Protein AF-A0A9P3EM63-F1 (afdb_monomer_lite)

Structure (mmCIF, N/CA/C/O backbone):
data_AF-A0A9P3EM63-F1
#
_entry.id   AF-A0A9P3EM63-F1
#
loop_
_atom_site.group_PDB
_atom_site.id
_atom_site.type_symbol
_atom_site.label_atom_id
_atom_site.label_alt_id
_atom_site.label_comp_id
_atom_site.label_asym_id
_atom_site.label_entity_id
_atom_site.label_seq_id
_atom_site.pdbx_PDB_ins_code
_atom_site.Cartn_x
_atom_site.Cartn_y
_atom_site.Cartn_z
_atom_site.occupancy
_atom_site.B_iso_or_equiv
_atom_site.auth_seq_id
_atom_site.auth_comp_id
_atom_site.auth_asym_id
_atom_site.auth_atom_id
_atom_site.pdbx_PDB_model_num
ATOM 1 N N . MET A 1 1 ? 20.755 9.469 16.192 1.00 42.69 1 MET A N 1
ATOM 2 C CA . MET A 1 1 ? 20.057 8.188 16.418 1.00 42.69 1 MET A CA 1
ATOM 3 C C . MET A 1 1 ? 18.605 8.365 15.975 1.00 42.69 1 MET A C 1
ATOM 5 O O . MET A 1 1 ? 18.110 9.478 16.122 1.00 42.69 1 MET A O 1
ATOM 9 N N . ASN A 1 2 ? 17.963 7.277 15.513 1.00 38.62 2 ASN A N 1
ATOM 10 C CA . ASN A 1 2 ? 16.516 7.096 15.253 1.00 38.62 2 ASN A CA 1
ATOM 11 C C . ASN A 1 2 ? 16.095 7.584 13.848 1.00 38.62 2 ASN A C 1
ATOM 13 O O . ASN A 1 2 ? 16.162 8.772 13.577 1.00 38.62 2 ASN A O 1
ATOM 17 N N . THR A 1 3 ? 15.704 6.723 12.907 1.00 38.31 3 THR A N 1
ATOM 18 C CA . THR A 1 3 ? 14.512 5.869 12.982 1.00 38.31 3 THR A CA 1
ATOM 19 C C . THR A 1 3 ? 14.756 4.480 12.390 1.00 38.31 3 THR A C 1
ATOM 21 O O . THR A 1 3 ? 15.205 4.316 11.262 1.00 38.31 3 THR A O 1
ATOM 24 N N . THR A 1 4 ? 14.441 3.461 13.182 1.00 48.31 4 THR A N 1
ATOM 25 C CA . THR A 1 4 ? 14.334 2.070 12.754 1.00 48.31 4 THR A CA 1
ATOM 26 C C . THR A 1 4 ? 13.186 1.971 11.752 1.00 48.31 4 THR A C 1
ATOM 28 O O . THR A 1 4 ? 12.022 1.926 12.152 1.00 48.31 4 THR A O 1
ATOM 31 N N . THR A 1 5 ? 13.492 1.946 10.453 1.00 49.50 5 THR A N 1
ATOM 32 C CA . THR A 1 5 ? 12.625 1.265 9.487 1.00 49.50 5 THR A CA 1
ATOM 33 C C . THR A 1 5 ? 12.483 -0.145 10.031 1.00 49.50 5 THR A C 1
ATOM 35 O O . THR A 1 5 ? 13.469 -0.872 10.116 1.00 49.50 5 THR A O 1
ATOM 38 N N . GLN A 1 6 ? 11.306 -0.471 10.561 1.00 48.72 6 GLN A N 1
ATOM 39 C CA . GLN A 1 6 ? 11.001 -1.814 11.030 1.00 48.72 6 GLN A CA 1
ATOM 40 C C . GLN A 1 6 ? 11.417 -2.786 9.926 1.00 48.72 6 GLN A C 1
ATOM 42 O O . GLN A 1 6 ? 10.906 -2.689 8.812 1.00 48.72 6 GLN A O 1
ATOM 47 N N . ASP A 1 7 ? 12.362 -3.663 10.255 1.00 51.38 7 ASP A N 1
ATOM 48 C CA . ASP A 1 7 ? 12.856 -4.793 9.467 1.00 51.38 7 ASP A CA 1
ATOM 49 C C . ASP A 1 7 ? 11.719 -5.823 9.339 1.00 51.38 7 ASP A C 1
ATOM 51 O O . ASP A 1 7 ? 11.736 -6.914 9.904 1.00 51.38 7 ASP A O 1
ATOM 55 N N . ARG A 1 8 ? 10.604 -5.392 8.741 1.00 58.69 8 ARG A N 1
ATOM 56 C CA . ARG A 1 8 ? 9.505 -6.273 8.386 1.00 58.69 8 ARG A CA 1
ATOM 57 C C . ARG A 1 8 ? 9.873 -6.876 7.038 1.00 58.69 8 ARG A C 1
ATOM 59 O O . ARG A 1 8 ? 10.181 -6.112 6.119 1.00 58.69 8 ARG A O 1
ATOM 66 N N . PRO A 1 9 ? 9.850 -8.212 6.908 1.00 75.00 9 PRO A N 1
ATOM 67 C CA . PRO A 1 9 ? 10.058 -8.834 5.613 1.00 75.00 9 PRO A CA 1
ATOM 68 C C . PRO A 1 9 ? 9.038 -8.260 4.630 1.00 75.00 9 PRO A C 1
ATOM 70 O O . PRO A 1 9 ? 7.884 -8.016 5.000 1.00 75.00 9 PRO A O 1
ATOM 73 N N . LEU A 1 10 ? 9.479 -8.016 3.394 1.00 84.56 10 LEU A N 1
ATOM 74 C CA . LEU A 1 10 ? 8.574 -7.605 2.326 1.00 84.56 10 LEU A CA 1
ATOM 75 C C . LEU A 1 10 ? 7.414 -8.611 2.235 1.00 84.56 10 LEU A C 1
ATOM 77 O O . LEU A 1 10 ? 7.639 -9.810 2.450 1.00 84.56 10 LEU A O 1
ATOM 81 N N . PRO A 1 11 ? 6.182 -8.152 1.938 1.00 92.25 11 PRO A N 1
ATOM 82 C CA . PRO A 1 11 ? 5.064 -9.065 1.767 1.00 92.25 11 PRO A CA 1
ATOM 83 C C . PRO A 1 11 ? 5.364 -10.067 0.647 1.00 92.25 11 PRO A C 1
ATOM 85 O O . PRO A 1 11 ? 6.245 -9.857 -0.191 1.00 92.25 11 PRO A O 1
ATOM 88 N N . LYS A 1 12 ? 4.627 -11.180 0.624 1.00 94.19 12 LYS A N 1
ATOM 89 C CA . LYS A 1 12 ? 4.764 -12.171 -0.444 1.00 94.19 12 LYS A CA 1
ATOM 90 C C . LYS A 1 12 ? 4.579 -11.483 -1.801 1.00 94.19 12 LYS A C 1
ATOM 92 O O . LYS A 1 12 ? 3.589 -10.787 -2.007 1.00 94.19 12 LYS A O 1
ATOM 97 N N . SER A 1 13 ? 5.544 -11.670 -2.696 1.00 95.25 13 SER A N 1
ATOM 98 C CA . SER A 1 13 ? 5.484 -11.133 -4.053 1.00 95.25 13 SER A CA 1
ATOM 99 C C . SER A 1 13 ? 4.601 -12.021 -4.928 1.00 95.25 13 SER A C 1
ATOM 101 O O . SER A 1 13 ? 4.688 -13.250 -4.875 1.00 95.25 13 SER A O 1
ATOM 103 N N . TYR A 1 14 ? 3.736 -11.374 -5.693 1.00 95.62 14 TYR A N 1
ATOM 104 C CA . TYR A 1 14 ? 2.782 -11.952 -6.627 1.00 95.62 14 TYR A CA 1
ATOM 105 C C . TYR A 1 14 ? 3.087 -11.553 -8.072 1.00 95.62 14 TYR A C 1
ATOM 107 O O . TYR A 1 14 ? 2.782 -12.317 -8.984 1.00 95.62 14 TYR A O 1
ATOM 115 N N . MET A 1 15 ? 3.740 -10.409 -8.272 1.00 94.19 15 MET A N 1
ATOM 116 C CA . MET A 1 15 ? 4.127 -9.930 -9.591 1.00 94.19 15 MET A CA 1
ATOM 117 C C . MET A 1 15 ? 5.454 -10.573 -10.055 1.00 94.19 15 MET A C 1
ATOM 119 O O . MET A 1 15 ? 6.436 -10.559 -9.294 1.00 94.19 15 MET A O 1
ATOM 123 N N . PRO A 1 16 ? 5.534 -11.101 -11.294 1.00 93.06 16 PRO A N 1
ATOM 124 C CA . PRO A 1 16 ? 6.780 -11.579 -11.896 1.00 93.06 16 PRO A CA 1
ATOM 125 C C . PRO A 1 16 ? 7.863 -10.494 -11.942 1.00 93.06 16 PRO A C 1
ATOM 127 O O . PRO A 1 16 ? 7.569 -9.309 -12.088 1.00 93.06 16 PRO A O 1
ATOM 130 N N . GLU A 1 17 ? 9.139 -10.877 -11.832 1.00 91.81 17 GLU A N 1
ATOM 131 C CA . GLU A 1 17 ? 10.244 -9.902 -11.855 1.00 91.81 17 GLU A CA 1
ATOM 132 C C . GLU A 1 17 ? 10.368 -9.171 -13.198 1.00 91.81 17 GLU A C 1
ATOM 134 O O . GLU A 1 17 ? 10.737 -7.999 -13.221 1.00 91.81 17 GLU A O 1
ATOM 139 N N . GLU A 1 18 ? 10.027 -9.836 -14.303 1.00 93.75 18 GLU A N 1
ATOM 140 C CA . GLU A 1 18 ? 10.061 -9.251 -15.647 1.00 93.75 18 GLU A CA 1
ATOM 141 C C . GLU A 1 18 ? 9.073 -8.089 -15.811 1.00 93.75 18 GLU A C 1
ATOM 143 O O . GLU A 1 18 ? 9.422 -7.068 -16.404 1.00 93.75 18 GLU A O 1
ATOM 148 N N . ASP A 1 19 ? 7.893 -8.189 -15.194 1.00 92.69 19 ASP A N 1
ATOM 149 C CA . ASP A 1 19 ? 6.852 -7.165 -15.293 1.00 92.69 19 ASP A CA 1
ATOM 150 C C . ASP A 1 19 ? 7.204 -5.904 -14.490 1.00 92.69 19 ASP A C 1
ATOM 152 O O . ASP A 1 19 ? 6.690 -4.823 -14.764 1.00 92.69 19 ASP A O 1
ATOM 156 N N . LYS A 1 20 ? 8.115 -6.010 -13.515 1.00 93.75 20 LYS A N 1
ATOM 157 C CA . LYS A 1 20 ? 8.564 -4.880 -12.680 1.00 93.75 20 LYS A CA 1
ATOM 158 C C . LYS A 1 20 ? 9.553 -3.969 -13.407 1.00 93.75 20 LYS A C 1
ATOM 160 O O . LYS A 1 20 ? 9.813 -2.850 -12.952 1.00 93.75 20 LYS A O 1
ATOM 165 N N . ILE A 1 21 ? 10.147 -4.431 -14.509 1.00 94.44 21 ILE A N 1
ATOM 166 C CA . ILE A 1 21 ? 11.209 -3.710 -15.214 1.00 94.44 21 ILE A CA 1
ATOM 167 C C . ILE A 1 21 ? 10.657 -2.400 -15.788 1.00 94.44 21 ILE A C 1
ATOM 169 O O . ILE A 1 21 ? 9.714 -2.377 -16.571 1.00 94.44 21 ILE A O 1
ATOM 173 N N . GLY A 1 22 ? 11.279 -1.280 -15.411 1.00 93.06 22 GLY A N 1
ATOM 174 C CA . GLY A 1 22 ? 10.886 0.055 -15.875 1.00 93.06 22 GLY A CA 1
ATOM 175 C C . GLY A 1 22 ? 9.711 0.678 -15.114 1.00 93.06 22 GLY A C 1
ATOM 176 O O . GLY A 1 22 ? 9.359 1.825 -15.390 1.00 93.06 22 GLY A O 1
ATOM 177 N N . MET A 1 23 ? 9.134 -0.023 -14.134 1.00 95.12 23 MET A N 1
ATOM 178 C CA . MET A 1 23 ? 8.110 0.531 -13.253 1.00 95.12 23 MET A CA 1
ATOM 179 C C . MET A 1 23 ? 8.730 1.316 -12.097 1.00 95.12 23 MET A C 1
ATOM 181 O O . MET A 1 23 ? 9.822 1.016 -11.614 1.00 95.12 23 MET A O 1
ATOM 185 N N . SER A 1 24 ? 8.008 2.328 -11.614 1.00 96.12 24 SER A N 1
ATOM 186 C CA . SER A 1 24 ? 8.373 2.976 -10.357 1.00 96.12 24 SER A CA 1
ATOM 187 C C . SER A 1 24 ? 8.083 2.045 -9.179 1.00 96.12 24 SER A C 1
ATOM 189 O O . SER A 1 24 ? 7.165 1.226 -9.230 1.00 96.12 24 SER A O 1
ATOM 191 N N . GLN A 1 25 ? 8.814 2.216 -8.077 1.00 95.00 25 GLN A N 1
ATOM 192 C CA . GLN A 1 25 ? 8.604 1.416 -6.869 1.00 95.00 25 GLN A CA 1
ATOM 193 C C . GLN A 1 25 ? 7.157 1.499 -6.356 1.00 95.00 25 GLN A C 1
ATOM 195 O O . GLN A 1 25 ? 6.584 0.491 -5.948 1.00 95.00 25 GLN A O 1
ATOM 200 N N . ASN A 1 26 ? 6.551 2.689 -6.426 1.00 95.62 26 ASN A N 1
ATOM 201 C CA . ASN A 1 26 ? 5.162 2.884 -6.027 1.00 95.62 26 ASN A CA 1
ATOM 202 C C . ASN A 1 26 ? 4.181 2.134 -6.942 1.00 95.62 26 ASN A C 1
ATOM 204 O O . ASN A 1 26 ? 3.205 1.558 -6.468 1.00 95.62 26 ASN A O 1
ATOM 208 N N . ALA A 1 27 ? 4.452 2.111 -8.252 1.00 95.19 27 ALA A N 1
ATOM 209 C CA . ALA A 1 27 ? 3.644 1.349 -9.196 1.00 95.19 27 ALA A CA 1
ATOM 210 C C . ALA A 1 27 ? 3.759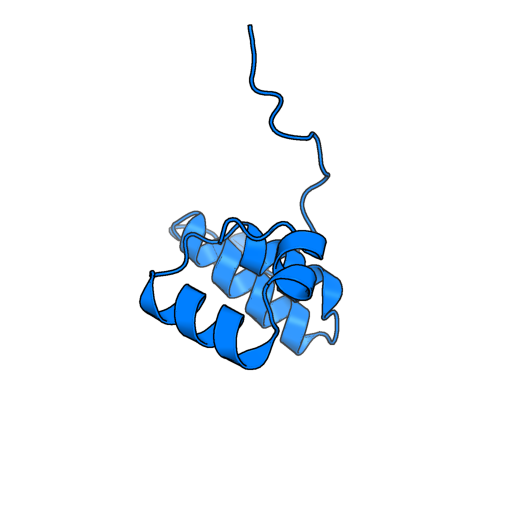 -0.160 -8.931 1.00 95.19 27 ALA A C 1
ATOM 212 O O . ALA A 1 27 ? 2.743 -0.846 -8.940 1.00 95.19 27 ALA A O 1
ATOM 213 N N . ILE A 1 28 ? 4.961 -0.654 -8.608 1.00 96.94 28 ILE A N 1
ATOM 214 C CA . ILE A 1 28 ? 5.171 -2.052 -8.209 1.00 96.94 28 ILE A CA 1
ATOM 215 C C . ILE A 1 28 ? 4.338 -2.379 -6.965 1.00 96.94 28 ILE A C 1
ATOM 217 O O . ILE A 1 28 ? 3.609 -3.360 -6.981 1.00 96.94 28 ILE A O 1
ATOM 221 N N . TYR A 1 29 ? 4.365 -1.550 -5.917 1.00 96.19 29 TYR A N 1
ATOM 222 C CA . TYR A 1 29 ? 3.561 -1.796 -4.711 1.00 96.19 29 TYR A CA 1
ATOM 223 C C . TYR A 1 29 ? 2.054 -1.823 -4.993 1.00 96.19 29 TYR A C 1
ATOM 225 O O . TYR A 1 29 ? 1.345 -2.677 -4.465 1.00 96.19 29 TYR A O 1
ATOM 233 N N . ALA A 1 30 ? 1.558 -0.925 -5.846 1.00 95.62 30 ALA A N 1
ATOM 234 C CA . ALA A 1 30 ? 0.151 -0.915 -6.236 1.00 95.62 30 ALA A CA 1
ATOM 235 C C . ALA A 1 30 ? -0.244 -2.164 -7.049 1.00 95.62 30 ALA A C 1
ATOM 237 O O . ALA A 1 30 ? -1.320 -2.720 -6.822 1.00 95.62 30 ALA A O 1
ATOM 238 N N . CYS A 1 31 ? 0.617 -2.623 -7.963 1.00 96.62 31 CYS A N 1
ATOM 239 C CA . CYS A 1 31 ? 0.391 -3.836 -8.751 1.00 96.62 31 CYS A CA 1
ATOM 240 C C . CYS A 1 31 ? 0.478 -5.103 -7.896 1.00 96.62 31 CYS A C 1
ATOM 242 O O . CYS A 1 31 ? -0.434 -5.918 -7.940 1.00 96.62 31 CYS A O 1
ATOM 244 N N . GLU A 1 32 ? 1.489 -5.222 -7.037 1.00 97.69 32 GLU A N 1
ATOM 245 C CA . GLU A 1 32 ? 1.622 -6.326 -6.080 1.00 97.69 32 GLU A CA 1
ATOM 246 C C . GLU A 1 32 ? 0.398 -6.421 -5.155 1.00 97.69 32 GLU A C 1
ATOM 248 O O . GLU A 1 32 ? -0.104 -7.512 -4.884 1.00 97.69 32 GLU A O 1
ATOM 253 N N . ALA A 1 33 ? -0.148 -5.278 -4.719 1.00 96.75 33 ALA A N 1
ATOM 254 C CA . ALA A 1 33 ? -1.387 -5.250 -3.949 1.00 96.75 33 ALA A CA 1
ATOM 255 C C . ALA A 1 33 ? -2.589 -5.775 -4.754 1.00 96.75 33 ALA A C 1
ATOM 257 O 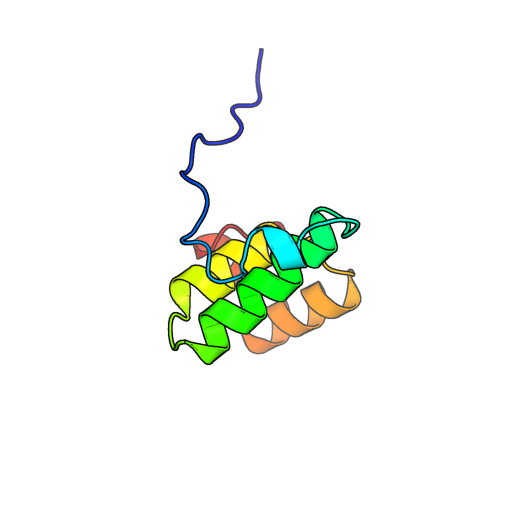O . ALA A 1 33 ? -3.432 -6.496 -4.207 1.00 96.75 33 ALA A O 1
ATOM 258 N N . ALA A 1 34 ? -2.686 -5.419 -6.037 1.00 96.31 34 ALA A N 1
ATOM 259 C CA . ALA A 1 34 ? -3.759 -5.870 -6.920 1.00 96.31 34 ALA A CA 1
ATOM 260 C C . ALA A 1 34 ? -3.656 -7.373 -7.228 1.00 96.31 34 ALA A C 1
ATOM 262 O O . ALA A 1 34 ? -4.663 -8.078 -7.132 1.00 96.31 34 ALA A O 1
ATOM 263 N N . ASP A 1 35 ? -2.455 -7.875 -7.511 1.00 97.50 35 ASP A N 1
ATOM 264 C CA . ASP A 1 35 ? -2.209 -9.284 -7.826 1.00 97.50 35 ASP A CA 1
ATOM 265 C C . ASP A 1 35 ? -2.393 -10.179 -6.595 1.00 97.50 35 ASP A C 1
ATOM 267 O O . ASP A 1 35 ? -3.021 -11.235 -6.685 1.00 97.50 35 ASP A O 1
ATOM 271 N N . ALA A 1 36 ? -1.957 -9.725 -5.414 1.00 97.38 36 ALA A N 1
ATOM 272 C CA . ALA A 1 36 ? -2.243 -10.401 -4.150 1.00 97.38 36 ALA A CA 1
ATOM 273 C C . ALA A 1 36 ? -3.755 -10.539 -3.912 1.00 97.38 36 ALA A C 1
ATOM 275 O O . ALA A 1 36 ? -4.242 -11.617 -3.564 1.00 97.38 36 ALA A O 1
ATOM 276 N N . LYS A 1 37 ? -4.524 -9.473 -4.179 1.00 96.75 37 LYS A N 1
ATOM 277 C CA . LYS A 1 37 ? -5.989 -9.506 -4.088 1.00 96.75 37 LYS A CA 1
ATOM 278 C C . LYS A 1 37 ? -6.600 -10.470 -5.103 1.00 96.75 37 LYS A C 1
ATOM 280 O O . LYS A 1 37 ? -7.509 -11.217 -4.750 1.00 96.75 37 LYS A O 1
ATOM 285 N N . ALA A 1 38 ? -6.110 -10.475 -6.343 1.00 96.94 38 ALA A N 1
ATOM 286 C CA . ALA A 1 38 ? -6.570 -11.396 -7.381 1.00 96.94 38 ALA A CA 1
ATOM 287 C C . ALA A 1 38 ? -6.284 -12.866 -7.020 1.00 96.94 38 ALA A C 1
ATOM 289 O O . ALA A 1 38 ? -7.088 -13.743 -7.331 1.00 96.94 38 ALA A O 1
ATOM 290 N N . ALA A 1 39 ? -5.185 -13.125 -6.307 1.00 97.25 39 ALA A N 1
ATOM 291 C CA . ALA A 1 39 ? -4.836 -14.435 -5.764 1.00 97.25 39 ALA A CA 1
ATOM 292 C C . ALA A 1 39 ? -5.602 -14.811 -4.476 1.00 97.25 39 ALA A C 1
ATOM 294 O O . ALA A 1 39 ? -5.430 -15.921 -3.970 1.00 97.25 39 ALA A O 1
ATOM 295 N N . GLY A 1 40 ? -6.442 -13.915 -3.941 1.00 97.50 40 GLY A N 1
ATOM 296 C CA . GLY A 1 40 ? -7.211 -14.127 -2.711 1.00 97.50 40 GLY A CA 1
ATOM 297 C C . GLY A 1 40 ? -6.421 -13.922 -1.412 1.00 97.50 40 GLY A C 1
ATOM 298 O O . GLY A 1 40 ? -6.917 -14.272 -0.344 1.00 97.50 40 GLY A O 1
ATOM 299 N N . ASP A 1 41 ? -5.212 -13.360 -1.479 1.00 97.38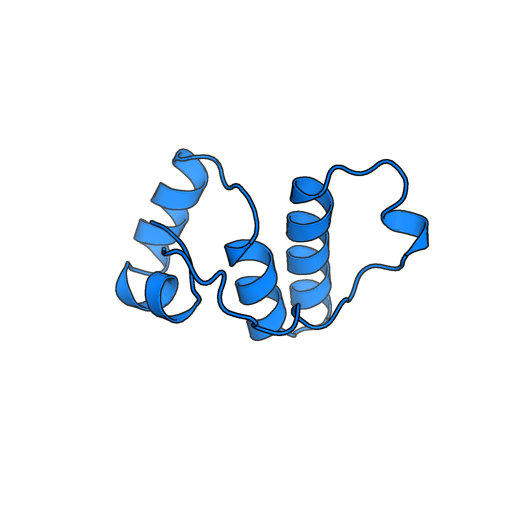 41 ASP A N 1
ATOM 300 C CA . ASP A 1 41 ? -4.399 -13.020 -0.309 1.00 97.38 41 ASP A CA 1
ATOM 301 C C . ASP A 1 41 ? -4.623 -11.555 0.084 1.00 97.38 41 ASP A C 1
ATOM 303 O O . ASP A 1 41 ? -3.879 -10.642 -0.291 1.00 97.38 41 ASP A O 1
ATOM 307 N N . GLU A 1 42 ? -5.705 -11.324 0.829 1.00 95.00 42 GLU A N 1
ATOM 308 C CA . GLU A 1 42 ? -6.075 -9.983 1.284 1.00 95.00 42 GLU A CA 1
ATOM 309 C C . GLU A 1 42 ? -5.024 -9.374 2.217 1.00 95.00 42 GLU A C 1
ATOM 311 O O . GLU A 1 42 ? -4.769 -8.174 2.149 1.00 95.00 42 GLU A O 1
ATOM 316 N N . GLU A 1 43 ? -4.375 -10.177 3.060 1.00 94.56 43 GLU A N 1
ATOM 317 C CA . GLU A 1 43 ? -3.362 -9.679 3.993 1.00 94.56 43 GLU A CA 1
ATOM 318 C C . GLU A 1 43 ? -2.115 -9.184 3.250 1.00 94.56 43 GLU A C 1
ATOM 320 O O . GLU A 1 43 ? -1.638 -8.080 3.527 1.00 94.56 43 GLU A O 1
ATOM 325 N N . ALA A 1 44 ? -1.632 -9.924 2.245 1.00 95.44 44 ALA A N 1
ATOM 326 C CA . ALA A 1 44 ? -0.549 -9.438 1.391 1.00 95.44 44 ALA A CA 1
ATOM 327 C C . ALA A 1 44 ? -0.976 -8.217 0.565 1.00 95.44 44 ALA A C 1
ATOM 329 O O . ALA A 1 44 ? -0.185 -7.288 0.403 1.00 95.44 44 ALA A O 1
ATOM 330 N N . SER A 1 45 ? -2.229 -8.177 0.099 1.00 96.88 45 SER A N 1
ATOM 331 C CA . SER A 1 45 ? -2.769 -7.024 -0.626 1.00 96.88 45 SER A CA 1
ATOM 332 C C . SER A 1 45 ? -2.717 -5.748 0.214 1.00 96.88 45 SER A C 1
ATOM 334 O O . SER A 1 45 ? -2.165 -4.733 -0.216 1.00 96.88 45 SER A O 1
ATOM 336 N N . TRP A 1 46 ? -3.220 -5.807 1.449 1.00 95.62 46 TRP A N 1
ATOM 337 C CA . TRP A 1 46 ? -3.179 -4.678 2.372 1.00 95.62 46 TRP A CA 1
ATOM 338 C C . TRP A 1 46 ? -1.753 -4.286 2.752 1.00 95.62 46 TRP A C 1
ATOM 340 O O . TRP A 1 46 ? -1.462 -3.094 2.843 1.00 95.62 46 TRP A O 1
ATOM 350 N N . ALA A 1 47 ? -0.867 -5.263 2.952 1.00 95.50 47 ALA A N 1
ATOM 351 C CA . ALA A 1 47 ? 0.522 -5.002 3.304 1.00 95.50 47 ALA A CA 1
ATOM 352 C C . ALA A 1 47 ? 1.277 -4.286 2.172 1.00 95.50 47 ALA A C 1
ATOM 354 O O . ALA A 1 47 ? 1.995 -3.322 2.436 1.00 95.50 47 ALA A O 1
ATOM 355 N N . TRP A 1 48 ? 1.073 -4.690 0.914 1.00 96.31 48 TRP A N 1
ATOM 356 C CA . TRP A 1 48 ? 1.623 -3.982 -0.244 1.00 96.31 48 TRP A CA 1
ATOM 357 C C . TRP A 1 48 ? 1.029 -2.583 -0.398 1.00 96.31 48 TRP A C 1
ATOM 359 O O . TRP A 1 48 ? 1.761 -1.616 -0.610 1.00 96.31 48 TRP A O 1
ATOM 369 N N . LEU A 1 49 ? -0.286 -2.446 -0.216 1.00 95.19 49 LEU A N 1
ATOM 370 C CA . LEU A 1 49 ? -0.962 -1.157 -0.322 1.00 95.19 49 LEU A CA 1
ATOM 371 C C . LEU A 1 49 ? -0.522 -0.167 0.773 1.00 95.19 49 LEU A C 1
ATOM 373 O O . LEU A 1 49 ? -0.459 1.032 0.516 1.00 95.19 49 LEU A O 1
ATOM 377 N N . ALA A 1 50 ? -0.173 -0.653 1.968 1.00 94.69 50 ALA A N 1
ATOM 378 C CA . ALA A 1 50 ? 0.362 0.169 3.055 1.00 94.69 50 ALA A CA 1
ATOM 379 C C . ALA A 1 50 ? 1.764 0.733 2.756 1.00 94.69 50 ALA A C 1
ATOM 381 O O . ALA A 1 50 ? 2.129 1.778 3.296 1.00 94.69 50 ALA A O 1
ATOM 382 N N . LEU A 1 51 ? 2.541 0.058 1.899 1.00 94.38 51 LEU A N 1
ATOM 383 C CA . LEU A 1 51 ? 3.846 0.529 1.423 1.00 94.38 51 LEU A CA 1
ATOM 384 C C . LEU A 1 51 ? 3.723 1.536 0.270 1.00 94.38 51 LEU A C 1
ATOM 386 O O . LEU A 1 51 ? 4.663 2.289 0.016 1.00 94.38 51 LEU A O 1
ATOM 390 N N . ALA A 1 52 ? 2.584 1.556 -0.425 1.00 94.00 52 ALA A N 1
ATOM 391 C CA . ALA A 1 52 ? 2.341 2.465 -1.534 1.00 94.00 52 ALA A CA 1
ATOM 392 C C . ALA A 1 52 ? 2.145 3.918 -1.063 1.00 94.00 52 ALA A C 1
ATOM 394 O O . ALA A 1 52 ? 1.445 4.226 -0.094 1.00 94.00 52 ALA A O 1
ATOM 395 N N . GLU A 1 53 ? 2.715 4.849 -1.817 1.00 92.75 53 GLU A N 1
ATOM 396 C CA . GLU A 1 53 ? 2.432 6.274 -1.725 1.00 92.75 53 GLU A CA 1
ATOM 397 C C . GLU A 1 53 ? 1.063 6.564 -2.347 1.00 92.75 53 GLU A C 1
ATOM 399 O O . GLU A 1 53 ? 0.916 6.803 -3.550 1.00 92.75 53 GLU A O 1
ATOM 404 N N . LEU A 1 54 ? 0.035 6.521 -1.499 1.00 90.69 54 LEU A N 1
ATOM 405 C CA . LEU A 1 54 ? -1.338 6.820 -1.892 1.00 90.69 54 LEU A CA 1
ATOM 406 C C . LEU A 1 54 ? -1.617 8.332 -1.909 1.00 90.69 54 LEU A C 1
ATOM 408 O O . LEU A 1 54 ? -1.267 9.026 -0.946 1.00 90.69 54 LEU A O 1
ATOM 412 N N . PRO A 1 55 ? -2.334 8.846 -2.928 1.00 91.25 55 PRO 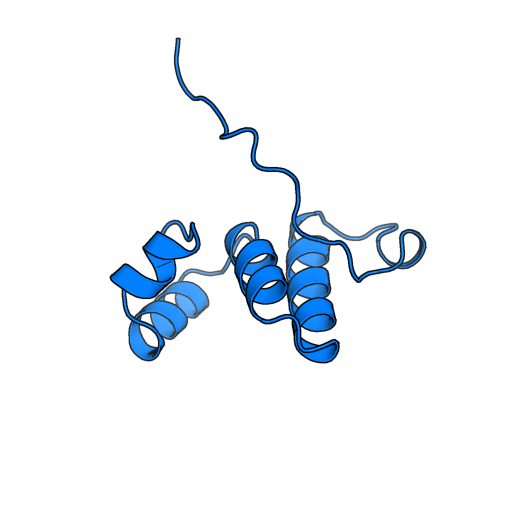A N 1
ATOM 413 C CA . PRO A 1 55 ? -2.854 10.209 -2.916 1.00 91.25 55 PRO A CA 1
ATOM 414 C C . PRO A 1 55 ? -3.747 10.470 -1.695 1.00 91.25 55 PRO A C 1
ATOM 416 O O . PRO A 1 55 ? -4.468 9.579 -1.240 1.00 91.25 55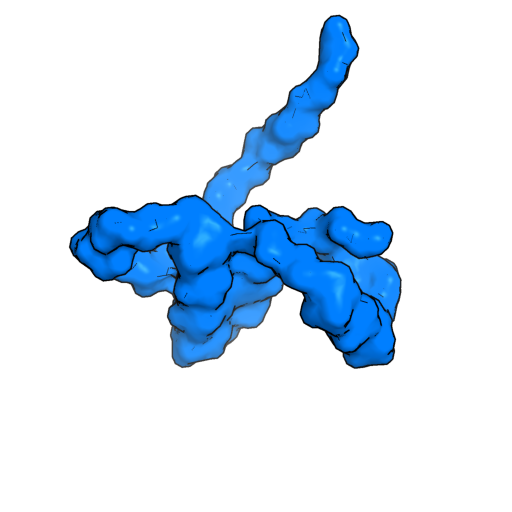 PRO A O 1
ATOM 419 N N . SER A 1 56 ? -3.776 11.711 -1.198 1.00 92.06 56 SER A N 1
ATOM 420 C CA . SER A 1 56 ? -4.582 12.083 -0.021 1.00 92.06 56 SER A CA 1
ATOM 421 C C . SER A 1 56 ? -6.070 11.758 -0.177 1.00 92.06 56 SER A C 1
ATOM 423 O O . SER A 1 56 ? -6.715 11.360 0.789 1.00 92.06 56 SER A O 1
ATOM 425 N N . SER A 1 57 ? -6.610 11.870 -1.394 1.00 93.25 57 SER A N 1
ATOM 426 C CA . SER A 1 57 ? -7.989 11.480 -1.708 1.00 93.25 57 SER A CA 1
ATOM 427 C C . SER A 1 57 ? -8.236 9.985 -1.490 1.00 93.25 57 SER A C 1
ATOM 429 O O . SER A 1 57 ? -9.242 9.614 -0.893 1.00 93.25 57 SER A O 1
ATOM 431 N N . ALA A 1 58 ? -7.302 9.126 -1.906 1.00 90.81 58 ALA A N 1
ATOM 432 C CA . ALA A 1 58 ? -7.392 7.685 -1.688 1.00 90.81 58 ALA A CA 1
ATOM 433 C C . ALA A 1 58 ? -7.295 7.339 -0.195 1.00 90.81 58 ALA A C 1
ATOM 435 O O . ALA A 1 58 ? -8.080 6.533 0.297 1.00 90.81 58 ALA A O 1
ATOM 436 N N . LYS A 1 59 ? -6.395 7.998 0.547 1.00 91.12 59 LYS A N 1
ATOM 437 C CA . LYS A 1 59 ? -6.286 7.826 2.006 1.00 91.12 59 LYS A CA 1
ATOM 438 C C . LYS A 1 59 ? -7.572 8.225 2.732 1.00 91.12 59 LYS A C 1
ATOM 440 O O . LYS A 1 59 ? -8.003 7.509 3.628 1.00 91.12 59 LYS A O 1
ATOM 445 N N . TYR A 1 60 ? -8.194 9.334 2.326 1.00 93.94 60 TYR A N 1
ATOM 446 C CA . TYR A 1 60 ? -9.464 9.789 2.891 1.00 93.94 60 TYR A CA 1
ATOM 447 C C . TYR A 1 60 ? -10.587 8.767 2.668 1.00 93.94 60 TYR A C 1
ATOM 449 O O . TYR A 1 60 ? -11.272 8.399 3.617 1.00 93.94 60 TYR A O 1
ATOM 457 N N . ILE A 1 61 ? -10.720 8.245 1.444 1.00 93.81 61 ILE A N 1
ATOM 458 C CA . ILE A 1 61 ? -11.724 7.219 1.122 1.00 93.81 61 ILE A CA 1
ATOM 459 C C . ILE A 1 61 ? -11.470 5.933 1.918 1.00 93.81 61 ILE A C 1
ATOM 461 O O . ILE A 1 61 ? -12.400 5.375 2.494 1.00 93.81 61 ILE A O 1
ATOM 465 N N . LEU A 1 62 ? -10.219 5.468 1.992 1.00 92.56 62 LEU A N 1
ATOM 466 C CA . LEU A 1 62 ? -9.870 4.282 2.781 1.00 92.56 62 LEU A CA 1
ATOM 467 C C . LEU A 1 62 ? -10.228 4.467 4.256 1.00 92.56 62 LEU A C 1
ATOM 469 O O . LEU A 1 62 ? -10.774 3.558 4.875 1.00 92.56 62 LEU A O 1
ATOM 473 N N . LYS A 1 63 ? -9.950 5.648 4.811 1.00 93.62 63 LYS A N 1
ATOM 474 C CA . LYS A 1 63 ? -10.286 5.991 6.191 1.00 93.62 63 LYS A CA 1
ATOM 475 C C . LYS A 1 63 ? -11.792 5.981 6.442 1.00 93.62 63 LYS A C 1
ATOM 477 O O . LYS A 1 63 ? -12.218 5.410 7.441 1.00 93.62 63 LYS A O 1
ATOM 482 N N . GLU A 1 64 ? -12.587 6.560 5.546 1.00 95.50 64 GLU A N 1
ATOM 483 C CA . GLU A 1 64 ? -14.053 6.543 5.644 1.00 95.50 64 GLU A CA 1
ATOM 484 C C . GLU A 1 64 ? -14.632 5.122 5.590 1.00 95.50 64 GLU A C 1
ATOM 486 O O . GLU A 1 64 ? -15.556 4.806 6.334 1.00 95.50 64 GLU A O 1
ATOM 491 N N . VAL A 1 65 ? -14.087 4.254 4.732 1.00 95.06 65 VAL A N 1
ATOM 492 C CA . VAL A 1 65 ? -14.636 2.907 4.504 1.00 95.06 65 VAL A CA 1
ATOM 493 C C . VAL A 1 65 ? -14.161 1.893 5.549 1.00 95.06 65 VAL A C 1
ATOM 495 O O . VAL A 1 65 ? -14.949 1.067 6.007 1.00 95.06 65 VAL A O 1
ATOM 498 N N . CYS A 1 66 ? -12.879 1.921 5.914 1.00 94.94 66 CYS A N 1
ATOM 499 C CA . CYS A 1 66 ? -12.260 0.902 6.767 1.00 94.94 66 CYS A CA 1
ATOM 500 C C . CYS A 1 66 ? -12.107 1.343 8.230 1.00 94.94 66 CYS A C 1
ATOM 502 O O . CYS A 1 66 ? -12.013 0.497 9.118 1.00 94.94 66 CYS A O 1
ATOM 504 N N . GLY A 1 67 ? -12.069 2.652 8.488 1.00 94.56 67 GLY A N 1
ATOM 505 C CA . GLY A 1 67 ? -11.792 3.220 9.803 1.00 94.56 67 GLY A CA 1
ATOM 506 C C . GLY A 1 67 ? -10.300 3.304 10.149 1.00 94.56 67 GLY A C 1
ATOM 507 O O . GLY A 1 67 ? -9.456 2.556 9.649 1.00 94.56 67 GLY A O 1
ATOM 508 N N . ASP A 1 68 ? -9.974 4.229 11.055 1.00 93.12 68 ASP A N 1
ATOM 509 C CA . ASP A 1 68 ? -8.591 4.546 11.433 1.00 93.12 68 ASP A CA 1
ATOM 510 C C . ASP A 1 68 ? -7.849 3.372 12.079 1.00 93.12 68 ASP A C 1
ATOM 512 O O . ASP A 1 68 ? -6.685 3.120 11.767 1.00 93.12 68 ASP A O 1
ATOM 516 N N . GLU A 1 69 ? -8.499 2.665 13.006 1.00 93.75 69 GLU A N 1
ATOM 517 C CA . GLU A 1 69 ? -7.863 1.581 13.763 1.00 93.75 69 GLU A CA 1
ATOM 518 C C . GLU A 1 69 ? -7.496 0.403 12.857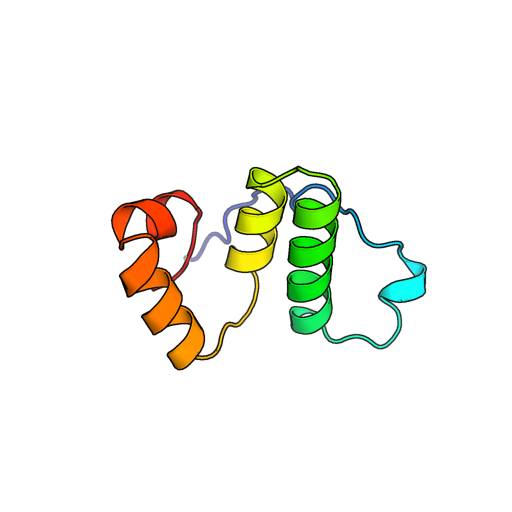 1.00 93.75 69 GLU A C 1
ATOM 520 O O . GLU A 1 69 ? -6.401 -0.151 12.973 1.00 93.75 69 GLU A O 1
ATOM 525 N N . PHE A 1 70 ? -8.367 0.078 11.897 1.00 93.56 70 PHE A N 1
ATOM 526 C CA . PHE A 1 70 ? -8.135 -0.981 10.918 1.00 93.56 70 PHE A CA 1
ATOM 527 C C . PHE A 1 70 ? -6.901 -0.700 10.055 1.00 93.56 70 PHE A C 1
ATOM 529 O O . PHE A 1 70 ? -6.071 -1.585 9.835 1.00 93.56 70 PHE A O 1
ATOM 536 N N . LEU A 1 71 ? -6.771 0.540 9.579 1.00 92.94 71 LEU A N 1
ATOM 537 C CA . LEU A 1 71 ? -5.669 0.964 8.719 1.00 92.94 71 LEU A CA 1
ATOM 538 C C . LEU A 1 71 ? -4.350 1.040 9.495 1.00 92.94 71 LEU A C 1
ATOM 540 O O . LEU A 1 71 ? -3.326 0.541 9.024 1.00 92.94 71 LEU A O 1
ATOM 544 N N . LYS A 1 72 ? -4.371 1.573 10.723 1.00 92.12 72 LYS A N 1
ATOM 545 C CA . LYS A 1 72 ? -3.192 1.602 11.603 1.00 92.12 72 LYS A CA 1
ATOM 546 C C . LYS A 1 72 ? -2.687 0.198 11.932 1.00 92.12 72 LYS A C 1
ATOM 548 O O . LYS A 1 72 ? -1.480 -0.030 11.882 1.00 92.12 72 LYS A O 1
ATOM 553 N N . ALA A 1 73 ? -3.587 -0.753 12.195 1.00 92.19 73 ALA A N 1
ATOM 554 C CA . ALA A 1 73 ? -3.221 -2.150 12.443 1.00 92.19 73 ALA A CA 1
ATOM 555 C C . ALA A 1 73 ? -2.479 -2.792 11.253 1.00 92.19 73 ALA A C 1
ATOM 557 O O . ALA A 1 73 ? -1.614 -3.642 11.452 1.00 92.19 73 ALA A O 1
ATOM 558 N N . ARG A 1 74 ? -2.761 -2.340 10.025 1.00 90.56 74 ARG A N 1
ATOM 559 C CA . ARG A 1 74 ? -2.118 -2.802 8.780 1.00 90.56 74 ARG A CA 1
ATOM 560 C C . ARG A 1 74 ? -0.910 -1.966 8.355 1.00 90.56 74 ARG A C 1
ATOM 562 O O . ARG A 1 74 ? -0.305 -2.234 7.325 1.00 90.56 74 ARG A O 1
ATOM 569 N N . GLY A 1 75 ? -0.508 -0.992 9.170 1.00 89.19 75 GLY A N 1
ATOM 570 C CA . GLY A 1 75 ? 0.699 -0.198 8.946 1.00 89.19 75 GLY A CA 1
ATOM 571 C C . GLY A 1 75 ? 0.520 1.000 8.017 1.00 89.19 75 GLY A C 1
ATOM 572 O O . GLY A 1 75 ? 1.521 1.583 7.609 1.00 89.19 75 GLY A O 1
ATOM 573 N N . PHE A 1 76 ? -0.716 1.398 7.709 1.00 90.06 76 PHE A N 1
ATOM 574 C CA . PHE A 1 76 ? -0.960 2.631 6.967 1.00 90.06 76 PHE A CA 1
ATOM 575 C C . PHE A 1 76 ? -0.571 3.855 7.801 1.00 90.06 76 PHE A C 1
ATOM 577 O O . PHE A 1 76 ? -0.922 3.967 8.978 1.00 90.06 76 PHE A O 1
ATOM 584 N N . ASN A 1 77 ? 0.110 4.804 7.157 1.00 82.94 77 ASN A N 1
ATOM 585 C CA . ASN A 1 77 ? 0.386 6.123 7.718 1.00 82.94 77 ASN A CA 1
ATOM 586 C C . ASN A 1 77 ? -0.687 7.122 7.239 1.00 82.94 77 ASN A C 1
ATOM 588 O O . ASN A 1 77 ? -0.588 7.673 6.128 1.00 82.94 77 ASN A O 1
ATOM 592 N N . ILE A 1 78 ? -1.733 7.268 8.060 1.00 75.62 78 ILE A N 1
ATOM 593 C CA . ILE A 1 78 ? -2.961 8.049 7.818 1.00 75.62 78 ILE A CA 1
ATOM 594 C C . ILE A 1 78 ? -3.214 9.104 8.892 1.00 75.62 78 ILE A C 1
ATOM 596 O O . ILE A 1 78 ? -2.848 8.867 10.066 1.00 75.62 78 ILE A O 1
#

Secondary structure (DSSP, 8-state):
-------PPPPPP-S-TTTTTT--HHHHHHHHHHHHHHTT-HHHHHHHHHHS---HHHHHHHHHHH-HHHHHHTT---

pLDDT: mean 88.76, std 14.78, range [38.31, 97.69]

Sequence (78 aa):
MNTTTQDRPLPKSYMPEEDKIGMSQNAIYACEAADAKAAGDEEASWAWLALAELPSSAKYILKEVCGDEFLKARGFNI

Radius of gyration: 13.18 Å; chains: 1; bounding box: 35×26×32 Å

Foldseek 3Di:
DDDPPDPDPQFDFQDDPVVCPPPDPLVSLQVRLVRCVVVVNNLNNLLSVQVHPDDPVVVVVCCVPQNDVRNVVSNHDD